Protein AF-A0A529XMV8-F1 (afdb_monomer)

Solvent-accessible surface area (backbone atoms only — not comparable to full-atom values): 5350 Å² total; per-residue (Å²): 136,84,82,88,82,68,91,62,55,72,45,63,75,68,65,41,49,71,56,58,60,50,67,76,46,48,61,46,79,43,95,66,46,19,34,37,40,51,48,78,57,98,77,46,70,47,76,49,83,42,46,74,71,42,72,88,50,96,42,70,68,54,32,50,53,53,44,49,54,55,44,53,57,49,50,60,49,48,35,66,73,66,66,59,75,67,124

pLDDT: mean 90.95, std 8.35, range [50.66, 98.25]

Mean predicted aligned error: 5.17 Å

Foldseek 3Di:
DDDDDDPDDP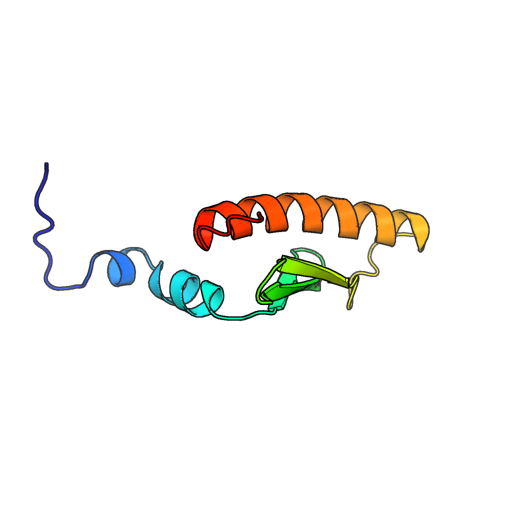CVVVVNVVVLVCLPAQWDAFPQGWIWGWDDDPQFIDIDTGLHPNPPDPDPVVSVVVSVVRVVVVVVVSCVSNVDDHD

Structure (mmCIF, N/CA/C/O backbone):
data_AF-A0A529XMV8-F1
#
_entry.id   AF-A0A529XMV8-F1
#
loop_
_atom_site.group_PDB
_atom_site.id
_atom_site.type_symbol
_atom_site.label_atom_id
_atom_site.label_alt_id
_atom_site.label_comp_id
_atom_site.label_asym_id
_atom_site.label_entity_id
_atom_site.label_seq_id
_atom_site.pdbx_PDB_ins_code
_atom_site.Cartn_x
_atom_site.Cartn_y
_atom_site.Cartn_z
_atom_site.occupancy
_atom_site.B_iso_or_equiv
_atom_site.auth_seq_id
_atom_site.auth_comp_id
_atom_site.auth_asym_id
_atom_site.auth_atom_id
_atom_site.pdbx_PDB_model_num
ATOM 1 N N . VAL A 1 1 ? -15.581 22.787 19.382 1.00 77.62 1 VAL A N 1
ATOM 2 C CA . VAL A 1 1 ? -15.981 21.829 18.323 1.00 77.62 1 VAL A CA 1
ATOM 3 C C . VAL A 1 1 ? -17.134 22.450 17.556 1.00 77.62 1 VAL A C 1
ATOM 5 O O . VAL A 1 1 ? -18.058 22.922 18.207 1.00 77.62 1 VAL A O 1
ATOM 8 N N . GLN A 1 2 ? -17.060 22.533 16.227 1.00 89.94 2 GLN A N 1
ATOM 9 C CA . GLN A 1 2 ? -18.157 23.050 15.403 1.00 89.94 2 GLN A CA 1
ATOM 10 C C . GLN A 1 2 ? -19.051 21.874 14.977 1.00 89.94 2 GLN A C 1
ATOM 12 O O . GLN A 1 2 ? -18.531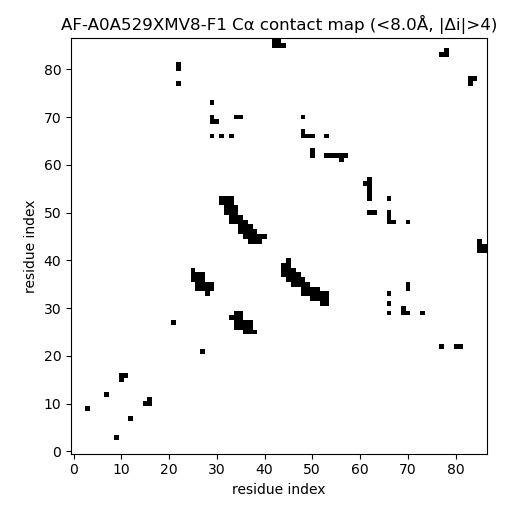 20.943 14.361 1.00 89.94 2 GLN A O 1
ATOM 17 N N . PRO A 1 3 ? -20.349 21.859 15.329 1.00 89.88 3 PRO A N 1
ATOM 18 C CA . PRO A 1 3 ? -21.238 20.769 14.947 1.00 89.88 3 PRO A CA 1
ATOM 19 C C . PRO A 1 3 ? -21.513 20.801 13.440 1.00 89.88 3 PRO A C 1
ATOM 21 O O . PRO A 1 3 ? -21.730 21.864 12.857 1.00 89.88 3 PRO A O 1
ATOM 24 N N . TYR A 1 4 ? -21.509 19.624 12.818 1.00 94.06 4 TYR A N 1
ATOM 25 C CA . TYR A 1 4 ? -21.921 19.457 11.430 1.00 94.06 4 TYR A CA 1
ATOM 26 C C . TYR A 1 4 ? -23.452 19.482 11.347 1.00 94.06 4 TYR A C 1
ATOM 28 O O . TYR A 1 4 ? -24.110 18.701 12.030 1.00 94.06 4 TYR A O 1
ATOM 36 N N . GLY A 1 5 ? -24.009 20.410 10.566 1.00 93.75 5 GLY A N 1
ATOM 37 C CA . GLY A 1 5 ? -25.447 20.707 10.559 1.00 93.75 5 GLY A CA 1
ATOM 38 C C . GLY A 1 5 ? -26.184 20.365 9.266 1.00 93.75 5 GLY A C 1
ATOM 39 O O . GLY A 1 5 ? -27.387 20.605 9.192 1.00 93.75 5 GLY A O 1
ATOM 40 N N . ASP A 1 6 ? -25.500 19.845 8.244 1.00 94.25 6 ASP A N 1
ATOM 41 C CA . ASP A 1 6 ? -26.182 19.481 7.003 1.00 94.25 6 ASP A CA 1
ATOM 42 C C . ASP A 1 6 ? -26.871 18.123 7.118 1.00 94.25 6 ASP A C 1
ATOM 44 O O . ASP A 1 6 ? -26.473 17.245 7.883 1.00 94.25 6 ASP A O 1
ATOM 48 N N . THR A 1 7 ? -27.872 17.926 6.265 1.00 95.50 7 THR A N 1
ATOM 49 C CA . THR A 1 7 ? -28.592 16.656 6.134 1.00 95.50 7 THR A CA 1
ATOM 50 C C . THR A 1 7 ? -27.787 15.578 5.408 1.00 95.50 7 THR A C 1
ATOM 52 O O . THR A 1 7 ? -28.000 14.392 5.639 1.00 95.50 7 THR A O 1
ATOM 55 N N . THR A 1 8 ? -26.873 15.969 4.516 1.00 95.00 8 THR A N 1
ATOM 56 C CA . THR A 1 8 ? -25.996 15.035 3.794 1.00 95.00 8 THR A CA 1
ATOM 57 C C . THR A 1 8 ? -24.832 14.648 4.697 1.00 95.00 8 THR A C 1
ATOM 59 O O . THR A 1 8 ? -24.201 15.556 5.208 1.00 95.00 8 THR A O 1
ATOM 62 N N . PRO A 1 9 ? -24.480 13.367 4.887 1.00 94.44 9 PRO A N 1
ATOM 63 C CA . PRO A 1 9 ? -23.344 12.992 5.728 1.00 94.44 9 PRO A CA 1
ATOM 64 C C . PRO A 1 9 ? -22.027 13.656 5.297 1.00 94.44 9 PRO A C 1
ATOM 66 O O . PRO A 1 9 ? -21.733 13.776 4.107 1.00 94.44 9 PRO A O 1
ATOM 69 N N . ILE A 1 10 ? -21.190 14.039 6.266 1.00 94.06 10 ILE A N 1
ATOM 70 C CA . ILE A 1 10 ? -19.964 14.811 6.007 1.00 94.06 10 ILE A CA 1
ATOM 71 C C . ILE A 1 10 ? -18.998 14.112 5.033 1.00 94.06 10 ILE A C 1
ATOM 73 O O . ILE A 1 10 ? -18.392 14.774 4.195 1.00 94.06 10 ILE A O 1
ATOM 77 N N . PHE A 1 11 ? -18.866 12.783 5.077 1.00 93.75 11 PHE A N 1
ATOM 78 C CA . PHE A 1 11 ? -17.993 12.049 4.150 1.00 93.75 11 PHE A CA 1
ATOM 79 C C . PHE A 1 11 ? -18.571 11.933 2.742 1.00 93.75 11 PHE A C 1
ATOM 81 O O . PHE A 1 11 ? -17.810 12.048 1.781 1.00 93.75 11 PHE A O 1
ATOM 88 N N . VAL A 1 12 ? -19.896 11.802 2.616 1.00 93.31 12 VAL A N 1
ATOM 89 C CA . VAL A 1 12 ? -20.605 11.869 1.328 1.00 93.31 12 VAL A CA 1
ATOM 90 C C . VAL A 1 12 ? -20.353 13.236 0.694 1.00 93.31 12 VAL A C 1
ATOM 92 O O . VAL A 1 12 ? -19.889 13.325 -0.441 1.00 93.31 12 VAL A O 1
ATOM 95 N N . ARG A 1 13 ? -20.574 14.317 1.459 1.00 93.31 13 ARG A N 1
ATOM 96 C CA . ARG A 1 13 ? -20.387 15.700 0.994 1.00 93.31 13 ARG A CA 1
ATOM 97 C C . ARG A 1 13 ? -18.960 15.969 0.507 1.00 93.31 13 ARG A C 1
ATOM 99 O O . ARG A 1 13 ? -18.780 16.721 -0.445 1.00 93.31 13 ARG A O 1
ATOM 106 N N . ASN A 1 14 ? -17.959 15.369 1.150 1.00 94.19 14 ASN A N 1
ATOM 107 C CA . ASN A 1 14 ? -16.549 15.536 0.788 1.00 94.19 14 ASN A CA 1
ATOM 108 C C . ASN A 1 14 ? -16.037 14.495 -0.229 1.00 94.19 14 ASN A C 1
ATOM 110 O O . ASN A 1 14 ? -14.853 14.505 -0.554 1.00 94.19 14 ASN A O 1
ATOM 114 N N . GLY A 1 15 ? -16.885 13.583 -0.723 1.00 92.00 15 GLY A N 1
ATOM 115 C CA . GLY A 1 15 ? -16.472 12.535 -1.666 1.00 92.00 15 GLY A CA 1
ATOM 116 C C . GLY A 1 15 ? -15.473 11.522 -1.085 1.00 92.00 15 GLY A C 1
ATOM 117 O O . GLY A 1 15 ? -14.715 10.901 -1.829 1.00 92.00 15 GLY A O 1
ATOM 118 N N . ILE A 1 16 ? -15.446 11.370 0.242 1.00 93.06 16 ILE A N 1
ATOM 119 C CA . ILE A 1 16 ? -14.500 10.508 0.969 1.00 93.06 16 ILE A CA 1
ATOM 120 C C . ILE A 1 16 ? -15.006 9.062 1.043 1.00 93.06 16 ILE A C 1
ATOM 122 O O . ILE A 1 16 ? -14.207 8.139 1.152 1.00 93.06 16 ILE A O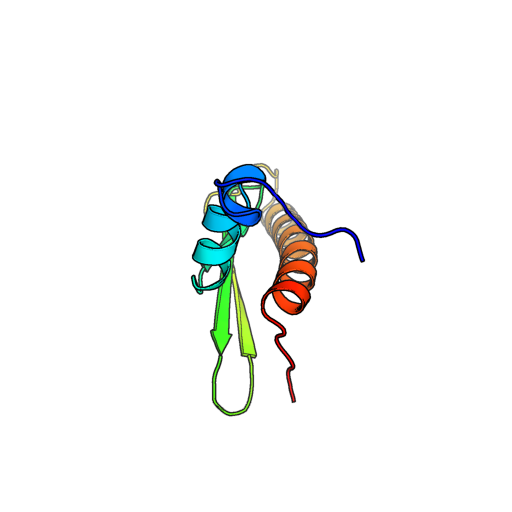 1
ATOM 126 N N . GLU A 1 17 ? -16.313 8.838 0.927 1.00 90.06 17 GLU A N 1
ATOM 127 C CA . GLU A 1 17 ? -16.931 7.517 1.108 1.00 90.06 17 GLU A CA 1
ATOM 128 C C . GLU A 1 17 ? -16.353 6.452 0.166 1.00 90.06 17 GLU A C 1
ATOM 130 O O . GLU A 1 17 ? -15.884 5.411 0.614 1.00 90.06 17 GLU A O 1
ATOM 135 N N . ALA A 1 18 ? -16.194 6.782 -1.119 1.00 87.38 18 ALA A N 1
ATOM 136 C CA . ALA A 1 18 ? -15.549 5.888 -2.079 1.00 87.38 18 ALA A CA 1
ATOM 137 C C . ALA A 1 18 ? -14.070 5.596 -1.750 1.00 87.38 18 ALA A C 1
ATOM 139 O O . ALA A 1 18 ? -13.526 4.585 -2.194 1.00 87.38 18 ALA A O 1
ATOM 140 N N . GLN A 1 19 ? -13.382 6.481 -1.021 1.00 85.31 19 GLN A N 1
ATOM 141 C CA . GLN A 1 19 ? -12.019 6.221 -0.551 1.00 85.31 19 GLN A CA 1
ATOM 142 C C . GLN A 1 19 ? -12.020 5.274 0.652 1.00 85.31 19 GLN A C 1
ATOM 144 O O . GLN A 1 19 ? -11.155 4.403 0.711 1.00 85.31 19 GLN A O 1
ATOM 149 N N . LEU A 1 20 ? -12.997 5.405 1.557 1.00 87.12 20 LEU A N 1
ATOM 150 C CA . LEU A 1 20 ? -13.184 4.496 2.692 1.00 87.12 20 LEU A CA 1
ATOM 151 C C . LEU A 1 20 ? -13.497 3.075 2.212 1.00 87.12 20 LEU A C 1
ATOM 153 O O . LEU A 1 20 ? -12.861 2.131 2.668 1.00 87.12 20 LEU A O 1
ATOM 157 N N . ASP A 1 21 ? -14.370 2.920 1.216 1.00 87.62 21 ASP A N 1
ATOM 158 C CA . ASP A 1 21 ? -14.677 1.604 0.639 1.00 87.62 21 ASP A CA 1
ATOM 159 C C . ASP A 1 21 ? -13.432 0.935 0.039 1.00 87.62 21 ASP A C 1
ATOM 161 O O . ASP A 1 21 ? -13.190 -0.261 0.212 1.00 87.62 21 ASP A O 1
ATOM 165 N N . ARG A 1 22 ? -12.579 1.718 -0.635 1.00 87.06 22 ARG A N 1
ATOM 166 C CA . ARG A 1 22 ? -11.313 1.219 -1.195 1.00 87.06 22 ARG A CA 1
ATOM 167 C C . ARG A 1 22 ? -10.307 0.811 -0.124 1.00 87.06 22 ARG A C 1
ATOM 169 O O . ARG A 1 22 ? -9.459 -0.031 -0.406 1.00 87.06 22 ARG A O 1
ATOM 176 N N . MET A 1 23 ? -10.376 1.366 1.087 1.00 86.25 23 MET A N 1
ATOM 177 C CA . MET A 1 23 ? -9.489 0.956 2.182 1.00 86.25 23 MET A CA 1
ATOM 178 C C . MET A 1 23 ? -9.734 -0.487 2.628 1.00 86.25 23 MET A C 1
ATOM 180 O O . MET A 1 23 ? -8.842 -1.091 3.214 1.00 86.25 23 MET A O 1
ATOM 184 N N . LEU A 1 24 ? -10.899 -1.059 2.322 1.00 84.31 24 LEU A N 1
ATOM 185 C CA . LEU A 1 24 ? -11.207 -2.460 2.612 1.00 84.31 24 LEU A CA 1
ATOM 186 C C . LEU A 1 24 ? -10.653 -3.419 1.550 1.00 84.31 24 LEU A C 1
ATOM 188 O O . LEU A 1 24 ? -10.596 -4.626 1.774 1.00 84.31 24 LEU A O 1
ATOM 192 N N . GLN A 1 25 ? -10.230 -2.907 0.391 1.00 93.81 25 GLN A N 1
ATOM 193 C CA . GLN A 1 25 ? -9.694 -3.740 -0.680 1.00 93.81 25 GLN A CA 1
ATOM 194 C C . GLN A 1 25 ? -8.227 -4.092 -0.399 1.00 93.81 25 GLN A C 1
ATOM 196 O O . GLN A 1 25 ? -7.443 -3.204 -0.059 1.00 93.81 25 GLN A O 1
ATOM 201 N N . PRO A 1 26 ? -7.809 -5.359 -0.551 1.00 94.75 26 PRO A N 1
ATOM 202 C CA . PRO A 1 26 ? -6.410 -5.744 -0.353 1.00 94.75 26 PRO A CA 1
ATOM 203 C C . PRO A 1 26 ? -5.499 -5.173 -1.448 1.00 94.75 26 PRO A C 1
ATOM 205 O O . PRO A 1 26 ? -4.343 -4.859 -1.187 1.00 94.75 26 PRO A O 1
ATOM 208 N N . GLN A 1 27 ? -6.020 -4.992 -2.665 1.00 96.75 27 GLN A N 1
ATOM 209 C CA . GLN A 1 27 ? -5.279 -4.422 -3.785 1.00 96.75 27 GLN A CA 1
ATOM 210 C C . GLN A 1 27 ? -5.406 -2.895 -3.824 1.00 96.75 27 GLN A C 1
ATOM 212 O O . GLN A 1 27 ? -6.505 -2.347 -3.752 1.00 96.75 27 GLN A O 1
ATOM 217 N N . VAL A 1 28 ? -4.283 -2.212 -4.037 1.00 95.94 28 VAL A N 1
ATOM 218 C CA . VAL A 1 28 ? -4.218 -0.759 -4.225 1.00 95.94 28 VAL A CA 1
ATOM 219 C C . VAL A 1 28 ? -3.453 -0.454 -5.507 1.00 95.94 28 VAL A C 1
ATOM 221 O O . VAL A 1 28 ? -2.327 -0.905 -5.689 1.00 95.94 28 VAL A O 1
ATOM 224 N N . THR A 1 29 ? -4.069 0.303 -6.414 1.00 95.56 29 THR A N 1
ATOM 225 C CA . THR A 1 29 ? -3.461 0.660 -7.708 1.00 95.56 29 THR A CA 1
ATOM 226 C C . THR A 1 29 ? -2.523 1.857 -7.553 1.00 95.56 29 THR A C 1
ATOM 228 O O . THR A 1 29 ? -2.888 2.844 -6.915 1.00 95.56 29 THR A O 1
ATOM 231 N N . LEU A 1 30 ? -1.339 1.779 -8.161 1.00 95.38 30 LEU A N 1
ATOM 232 C CA . LEU A 1 30 ? -0.339 2.847 -8.208 1.00 95.38 30 LEU A CA 1
ATOM 233 C C . LEU A 1 30 ? -0.576 3.774 -9.408 1.00 95.38 30 LEU A C 1
ATOM 235 O O . LEU A 1 30 ? -1.230 3.401 -10.387 1.00 95.38 30 LEU A O 1
ATOM 239 N N . LYS A 1 31 ? -0.018 4.989 -9.355 1.00 92.56 31 LYS A N 1
ATOM 240 C CA . LYS A 1 31 ? -0.237 6.042 -10.366 1.00 92.56 31 LYS A CA 1
ATOM 241 C C . LYS A 1 31 ? 0.189 5.585 -11.765 1.00 92.56 31 LYS A C 1
ATOM 243 O O . LYS A 1 31 ? -0.476 5.918 -12.746 1.00 92.56 31 LYS A O 1
ATOM 248 N N . SER A 1 32 ? 1.256 4.793 -11.855 1.00 92.88 32 SER A N 1
ATOM 249 C CA . SER A 1 32 ? 1.786 4.306 -13.132 1.00 92.88 32 SER A CA 1
ATOM 250 C C . SER A 1 32 ? 1.139 3.016 -13.653 1.00 92.88 32 SER A C 1
ATOM 252 O O . SER A 1 32 ? 1.515 2.533 -14.718 1.00 92.88 32 SER A O 1
ATOM 254 N N . GLY A 1 33 ? 0.129 2.474 -12.963 1.00 93.94 33 GLY A N 1
ATOM 255 C CA . GLY A 1 33 ? -0.592 1.265 -13.386 1.00 93.94 33 GLY A CA 1
ATOM 256 C C . GLY A 1 33 ? -0.015 -0.052 -12.853 1.00 93.94 33 GLY A C 1
ATOM 257 O O . GLY A 1 33 ? -0.499 -1.124 -13.228 1.00 93.94 33 GLY A O 1
ATOM 258 N N . GLY A 1 34 ? 0.987 0.025 -11.973 1.00 95.94 34 GLY A N 1
ATOM 259 C CA . GLY A 1 34 ? 1.316 -1.051 -11.038 1.00 95.94 34 GLY A CA 1
ATOM 260 C C . GLY A 1 34 ? 0.298 -1.137 -9.899 1.00 95.94 34 GLY A C 1
ATOM 261 O O . GLY A 1 34 ? -0.667 -0.371 -9.845 1.00 95.94 34 GLY A O 1
ATOM 262 N N . TYR A 1 35 ? 0.496 -2.065 -8.973 1.00 97.50 35 TYR A N 1
ATOM 263 C CA . TYR A 1 35 ? -0.351 -2.209 -7.791 1.00 97.50 35 TYR A CA 1
ATOM 264 C C . TYR A 1 35 ? 0.401 -2.884 -6.645 1.00 97.50 35 TYR A C 1
ATOM 266 O O . TYR A 1 35 ? 1.339 -3.651 -6.866 1.00 97.50 35 TYR A O 1
ATOM 274 N N . ILE A 1 36 ? -0.045 -2.616 -5.421 1.00 97.75 36 ILE A N 1
ATOM 275 C CA . ILE A 1 36 ? 0.364 -3.356 -4.228 1.00 97.75 36 ILE A CA 1
ATOM 276 C C . ILE A 1 36 ? -0.782 -4.239 -3.736 1.00 97.75 36 ILE A C 1
ATOM 278 O O . ILE A 1 36 ? -1.952 -3.874 -3.885 1.00 97.75 36 ILE A O 1
ATOM 282 N N . ILE A 1 37 ? -0.456 -5.387 -3.146 1.00 97.75 37 ILE A N 1
ATOM 283 C CA . ILE A 1 37 ? -1.411 -6.254 -2.445 1.00 97.75 37 ILE A CA 1
ATOM 284 C C . ILE A 1 37 ? -1.022 -6.295 -0.972 1.00 97.75 37 ILE A C 1
ATOM 286 O O . ILE A 1 37 ? 0.097 -6.673 -0.642 1.00 97.75 37 ILE A O 1
ATOM 290 N N . ILE A 1 38 ? -1.952 -5.919 -0.097 1.00 95.69 38 ILE A N 1
ATOM 291 C CA . ILE A 1 38 ? -1.781 -5.903 1.355 1.00 95.69 38 ILE A CA 1
ATOM 292 C C . ILE A 1 38 ? -2.589 -7.058 1.948 1.00 95.69 38 ILE A C 1
ATOM 294 O O . ILE A 1 38 ? -3.819 -7.032 1.912 1.00 95.69 38 ILE A O 1
ATOM 298 N N . ASN A 1 39 ? -1.902 -8.047 2.522 1.00 94.56 39 ASN A N 1
ATOM 299 C CA . ASN A 1 39 ? -2.531 -9.189 3.184 1.00 94.56 39 ASN A CA 1
ATOM 300 C C . ASN A 1 39 ? -2.092 -9.266 4.647 1.00 94.56 39 ASN A C 1
ATOM 302 O O . ASN A 1 39 ? -0.902 -9.411 4.943 1.00 94.56 39 ASN A O 1
ATOM 306 N N . GLN A 1 40 ? -3.064 -9.205 5.552 1.00 91.31 40 GLN A N 1
ATOM 307 C CA . GLN A 1 40 ? -2.853 -9.354 6.987 1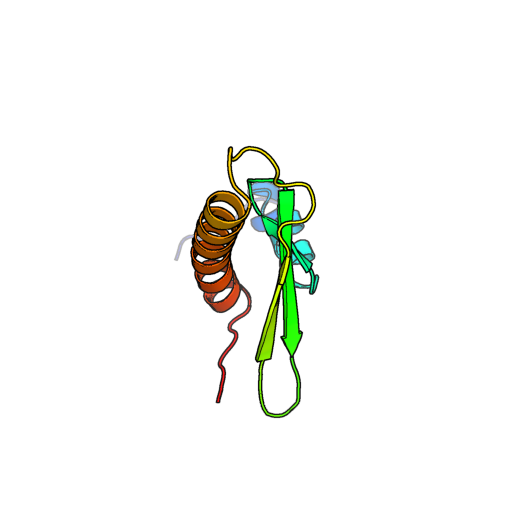.00 91.31 40 GLN A CA 1
ATOM 308 C C . GLN A 1 40 ? -2.965 -10.825 7.394 1.00 91.31 40 GLN A C 1
ATOM 310 O O . GLN A 1 40 ? -3.873 -11.538 6.971 1.00 91.31 40 GLN A O 1
ATOM 315 N N . THR A 1 41 ? -2.034 -11.264 8.231 1.00 90.25 41 THR A N 1
ATOM 316 C CA . THR A 1 41 ? -2.057 -12.560 8.917 1.00 90.25 41 THR A CA 1
ATOM 317 C C . THR A 1 41 ? -2.100 -12.326 10.430 1.00 90.25 41 THR A C 1
ATOM 319 O O . THR A 1 41 ? -2.154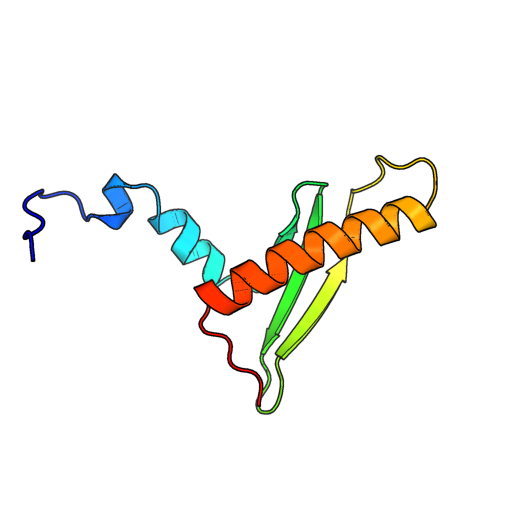 -11.182 10.877 1.00 90.25 41 THR A O 1
ATOM 322 N N . GLU A 1 42 ? -2.055 -13.394 11.227 1.00 91.94 42 GLU A N 1
ATOM 323 C CA . GLU A 1 42 ? -2.067 -13.294 12.693 1.00 91.94 42 GLU A CA 1
ATOM 324 C C . GLU A 1 42 ? -0.854 -12.536 13.257 1.00 91.94 42 GLU A C 1
ATOM 326 O O . GLU A 1 42 ? -0.994 -11.780 14.213 1.00 91.94 42 GLU A O 1
ATOM 331 N N . ALA A 1 43 ? 0.327 -12.711 12.656 1.00 90.56 43 ALA A N 1
ATOM 332 C CA . ALA A 1 43 ? 1.588 -12.222 13.219 1.00 90.56 43 ALA A CA 1
ATOM 333 C C . ALA A 1 43 ? 2.279 -11.142 12.374 1.00 90.56 43 ALA A C 1
ATOM 335 O O . ALA A 1 43 ? 3.244 -10.528 12.820 1.00 90.56 43 ALA A O 1
ATOM 336 N N . LEU A 1 44 ? 1.838 -10.932 11.134 1.00 93.38 44 LEU A N 1
ATOM 337 C CA . LEU A 1 44 ? 2.461 -9.970 10.229 1.00 93.38 44 LEU A CA 1
ATOM 338 C C . LEU 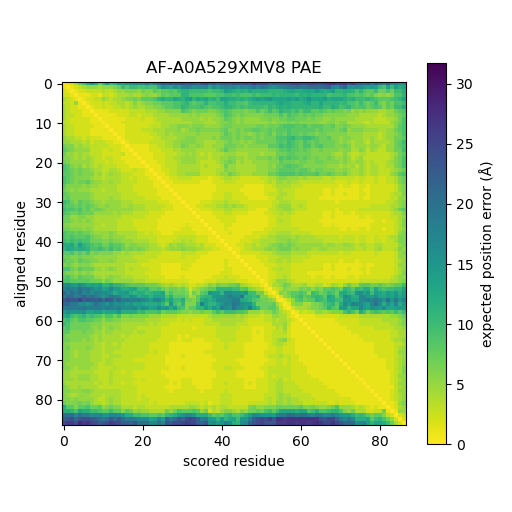A 1 44 ? 1.495 -9.474 9.160 1.00 93.38 44 LEU A C 1
ATOM 340 O O . LEU A 1 44 ? 0.505 -10.133 8.826 1.00 93.38 44 LEU A O 1
ATOM 344 N N . VAL A 1 45 ? 1.845 -8.333 8.574 1.00 93.69 45 VAL A N 1
ATOM 345 C CA . VAL A 1 45 ? 1.240 -7.812 7.348 1.00 93.69 45 VAL A CA 1
ATOM 346 C C . VAL A 1 45 ? 2.245 -7.991 6.217 1.00 93.69 45 VAL A C 1
ATOM 348 O O . VAL A 1 45 ? 3.375 -7.515 6.300 1.00 93.69 45 VAL A O 1
ATOM 351 N N . SER A 1 46 ? 1.834 -8.684 5.159 1.00 95.25 46 SER A N 1
ATOM 352 C CA . SER A 1 46 ? 2.623 -8.844 3.937 1.00 95.25 46 SER A CA 1
ATOM 353 C C . SER A 1 46 ? 2.184 -7.830 2.884 1.00 95.25 46 SER A C 1
ATOM 355 O O . SER A 1 46 ? 0.987 -7.564 2.734 1.00 95.25 46 SER A O 1
ATOM 357 N N . ILE A 1 47 ? 3.157 -7.262 2.172 1.00 97.06 47 ILE A N 1
ATOM 358 C CA . ILE A 1 47 ? 2.928 -6.332 1.067 1.00 97.06 47 ILE A CA 1
ATOM 359 C C . ILE A 1 47 ? 3.691 -6.843 -0.152 1.00 97.06 47 ILE A C 1
ATOM 361 O O . ILE A 1 47 ? 4.916 -6.940 -0.116 1.00 97.06 47 ILE A O 1
ATOM 365 N N . ASP A 1 48 ? 2.958 -7.150 -1.216 1.00 98.19 48 ASP A N 1
ATOM 366 C CA . ASP A 1 48 ? 3.508 -7.531 -2.518 1.00 98.19 48 ASP A CA 1
ATOM 367 C C . ASP A 1 48 ? 3.420 -6.357 -3.503 1.00 98.19 48 ASP A C 1
ATOM 369 O O . ASP A 1 48 ? 2.421 -5.634 -3.504 1.00 98.19 48 ASP A O 1
ATOM 373 N N . VAL A 1 49 ? 4.446 -6.161 -4.337 1.00 98.12 49 VAL A N 1
ATOM 374 C CA . VAL A 1 49 ? 4.573 -5.027 -5.269 1.00 98.12 49 VAL A CA 1
ATOM 375 C C . VAL A 1 49 ? 4.658 -5.543 -6.701 1.00 98.12 49 VAL A C 1
ATOM 377 O O . VAL A 1 49 ? 5.571 -6.280 -7.058 1.00 98.12 49 VAL A O 1
ATOM 380 N N . ASN A 1 50 ? 3.731 -5.097 -7.548 1.00 97.31 50 ASN A N 1
ATOM 381 C CA . ASN A 1 50 ? 3.623 -5.526 -8.937 1.00 97.31 50 ASN A CA 1
ATOM 382 C C . ASN A 1 50 ? 3.698 -4.318 -9.880 1.00 97.31 50 ASN A C 1
ATOM 384 O O . ASN A 1 50 ? 2.937 -3.360 -9.737 1.00 97.31 50 ASN A O 1
ATOM 388 N N . SER A 1 51 ? 4.559 -4.375 -10.901 1.00 94.38 51 SER A N 1
ATOM 389 C CA . SER A 1 51 ? 4.654 -3.320 -11.928 1.00 94.38 51 SER A CA 1
ATOM 390 C C . SER A 1 51 ? 3.441 -3.282 -12.862 1.00 94.38 51 SER A C 1
ATOM 392 O O . SER A 1 51 ? 3.159 -2.243 -13.455 1.00 94.38 51 SER A O 1
ATOM 394 N N . GLY A 1 52 ? 2.663 -4.366 -12.953 1.00 91.19 52 GLY A N 1
ATOM 395 C CA . GLY A 1 52 ? 1.413 -4.405 -13.713 1.00 91.19 52 GLY A CA 1
ATOM 396 C C . GLY A 1 52 ? 1.612 -3.991 -15.173 1.00 91.19 52 GLY A C 1
ATOM 397 O O . GLY A 1 52 ? 2.355 -4.632 -15.909 1.00 91.19 52 GLY A O 1
ATOM 398 N N . ARG A 1 53 ? 0.934 -2.914 -15.596 1.00 83.44 53 ARG A N 1
ATOM 399 C CA . ARG A 1 53 ? 1.087 -2.325 -16.946 1.00 83.44 53 ARG A CA 1
ATOM 400 C C . ARG A 1 53 ?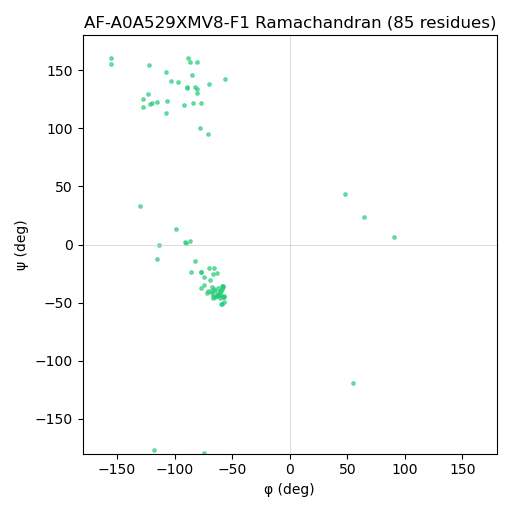 2.014 -1.103 -16.976 1.00 83.44 53 ARG A C 1
ATOM 402 O O . ARG A 1 53 ? 2.007 -0.362 -17.956 1.00 83.44 53 ARG A O 1
ATOM 409 N N . SER A 1 54 ? 2.777 -0.864 -15.911 1.00 76.00 54 SER A N 1
ATOM 410 C CA . SER A 1 54 ? 3.783 0.194 -15.858 1.00 76.00 54 SER A CA 1
ATOM 411 C C . SER A 1 54 ? 4.952 -0.188 -16.766 1.00 76.00 54 SER A C 1
ATOM 413 O O . SER A 1 54 ? 5.818 -0.963 -16.381 1.00 76.00 54 SER A O 1
ATOM 415 N N . THR A 1 55 ? 4.945 0.300 -18.005 1.00 68.75 55 THR A N 1
ATOM 416 C CA . THR A 1 55 ? 6.017 0.068 -18.992 1.00 68.75 55 THR A CA 1
ATOM 417 C C . THR A 1 55 ? 6.479 1.382 -19.620 1.00 68.75 55 THR A C 1
ATOM 419 O O . THR A 1 55 ? 6.758 1.443 -20.816 1.00 68.75 55 THR A O 1
ATOM 422 N N . LYS A 1 56 ? 6.451 2.472 -18.845 1.00 70.75 56 LYS A N 1
ATOM 423 C CA . LYS A 1 56 ? 6.819 3.806 -19.339 1.00 70.75 56 LYS A CA 1
ATOM 424 C C . LYS A 1 56 ? 8.329 4.002 -19.457 1.00 70.75 56 LYS A C 1
ATOM 426 O O . LYS A 1 56 ? 8.751 4.834 -20.253 1.00 70.75 56 LYS A O 1
ATOM 431 N N . GLU A 1 57 ? 9.106 3.234 -18.700 1.00 79.19 57 GLU A N 1
ATOM 432 C CA . GLU A 1 57 ? 10.554 3.400 -18.629 1.00 79.19 57 GLU A CA 1
ATOM 433 C C . GLU A 1 57 ? 11.286 2.632 -19.727 1.00 79.19 57 GLU A C 1
ATOM 435 O O . GLU A 1 57 ? 10.779 1.659 -20.294 1.00 79.19 57 GLU A O 1
ATOM 440 N N . HIS A 1 58 ? 12.503 3.079 -20.033 1.00 79.25 58 HIS A N 1
ATOM 441 C CA . HIS A 1 58 ? 13.313 2.503 -21.105 1.00 79.25 58 HIS A CA 1
ATOM 442 C C . HIS A 1 58 ? 13.965 1.173 -20.707 1.00 79.25 58 HIS A C 1
ATOM 444 O O . HIS A 1 58 ? 14.258 0.359 -21.583 1.00 79.25 58 HIS A O 1
ATOM 450 N N . SER A 1 59 ? 14.149 0.934 -19.402 1.00 90.38 59 SER A N 1
ATOM 451 C CA . SER A 1 59 ? 14.657 -0.325 -18.848 1.00 90.38 59 SER A CA 1
ATOM 452 C C . SER A 1 59 ? 13.694 -0.970 -17.838 1.00 90.38 59 SER A C 1
ATOM 454 O O . SER A 1 59 ? 12.916 -0.303 -17.149 1.00 90.38 59 SER A O 1
ATOM 456 N N . ILE A 1 60 ? 13.808 -2.295 -17.700 1.00 90.31 60 ILE A N 1
ATOM 457 C CA . ILE A 1 60 ? 13.192 -3.079 -16.624 1.00 90.31 60 ILE A CA 1
ATOM 458 C C . ILE A 1 60 ? 13.693 -2.602 -15.254 1.00 90.31 60 ILE A C 1
ATOM 460 O O . ILE A 1 60 ? 12.888 -2.493 -14.330 1.00 90.31 60 ILE A O 1
ATOM 464 N N . GLU A 1 61 ? 14.985 -2.282 -15.106 1.00 93.56 61 GLU A N 1
ATOM 465 C CA . GLU A 1 61 ? 15.520 -1.812 -13.818 1.00 93.56 61 GLU A CA 1
ATOM 466 C C . GLU A 1 61 ? 14.924 -0.461 -13.414 1.00 93.56 61 GLU A C 1
ATOM 468 O O . GLU A 1 61 ? 14.568 -0.257 -12.255 1.00 93.56 61 GLU A O 1
ATOM 473 N N . GLU A 1 62 ? 14.763 0.442 -14.379 1.00 93.19 62 GLU A N 1
ATOM 474 C CA . GLU A 1 62 ? 14.161 1.757 -14.165 1.00 93.19 62 GLU A CA 1
ATOM 475 C C . GLU A 1 62 ? 12.667 1.629 -13.833 1.00 93.19 62 GLU A C 1
ATOM 477 O O . GLU A 1 62 ? 12.192 2.227 -12.867 1.00 93.19 62 GLU A O 1
ATOM 482 N N . THR A 1 63 ? 11.951 0.739 -14.534 1.00 93.44 63 THR A N 1
ATOM 483 C CA . THR A 1 63 ? 10.555 0.393 -14.216 1.00 93.44 63 THR A CA 1
ATOM 484 C C . THR A 1 63 ? 10.425 -0.145 -12.791 1.00 93.44 63 THR A C 1
ATOM 486 O O . THR A 1 63 ? 9.514 0.251 -12.059 1.00 93.44 63 THR A O 1
ATOM 489 N N . ALA A 1 64 ? 11.320 -1.048 -12.381 1.00 94.50 64 ALA A N 1
ATOM 490 C CA . ALA A 1 64 ? 11.313 -1.629 -11.044 1.00 94.50 64 ALA A CA 1
ATOM 491 C C . ALA A 1 64 ? 11.596 -0.567 -9.974 1.00 94.50 64 ALA A C 1
ATOM 493 O O . ALA A 1 64 ? 10.870 -0.488 -8.983 1.00 94.50 64 ALA A O 1
ATOM 494 N N . LEU A 1 65 ? 12.602 0.287 -10.195 1.00 95.62 65 LEU A N 1
ATOM 495 C CA . LEU A 1 65 ? 12.928 1.391 -9.295 1.00 95.62 65 LEU A CA 1
ATOM 496 C C . LEU A 1 65 ? 11.738 2.344 -9.136 1.00 95.62 65 LEU A C 1
ATOM 498 O O . LEU A 1 65 ? 11.323 2.619 -8.011 1.00 95.62 65 LEU A O 1
ATOM 502 N N . HIS A 1 66 ? 11.154 2.800 -10.244 1.00 94.94 66 HIS A N 1
ATOM 503 C CA . HIS A 1 66 ? 10.025 3.725 -10.221 1.00 94.94 66 HIS A CA 1
ATOM 504 C C . HIS A 1 66 ? 8.792 3.108 -9.545 1.00 94.94 66 HIS A C 1
ATOM 506 O O . HIS A 1 66 ? 8.175 3.733 -8.682 1.00 94.94 66 HIS A O 1
ATOM 512 N N . THR A 1 67 ? 8.474 1.847 -9.866 1.00 96.50 67 THR A N 1
ATOM 513 C CA . THR A 1 67 ? 7.365 1.112 -9.232 1.00 96.50 67 THR A CA 1
ATOM 514 C C . THR A 1 67 ? 7.569 1.002 -7.721 1.00 96.50 67 THR A C 1
ATOM 516 O O . THR A 1 67 ? 6.631 1.237 -6.963 1.00 96.50 67 THR A O 1
ATOM 519 N N . ASN A 1 68 ? 8.789 0.699 -7.265 1.00 97.56 68 ASN A N 1
ATOM 520 C CA . ASN A 1 68 ? 9.095 0.584 -5.839 1.00 97.56 68 ASN A CA 1
ATOM 521 C C . ASN A 1 68 ? 9.009 1.929 -5.103 1.00 97.56 68 ASN A C 1
ATOM 523 O O . ASN A 1 68 ? 8.546 1.963 -3.964 1.00 97.56 68 ASN A O 1
ATOM 527 N N . LEU A 1 69 ? 9.409 3.036 -5.736 1.00 98.00 69 LEU A N 1
ATOM 528 C CA . LEU A 1 69 ? 9.272 4.374 -5.151 1.00 98.00 69 LEU A CA 1
ATOM 529 C C . LEU A 1 69 ? 7.798 4.783 -5.005 1.00 98.00 69 LEU A C 1
ATOM 531 O O . LEU A 1 69 ? 7.402 5.251 -3.937 1.00 98.00 69 LEU A O 1
ATOM 535 N N . GLU A 1 70 ? 6.971 4.547 -6.031 1.00 97.25 70 GLU A N 1
ATOM 536 C CA . GLU A 1 70 ? 5.519 4.764 -5.937 1.00 97.25 70 GLU A CA 1
ATOM 537 C C . GLU A 1 70 ? 4.883 3.870 -4.863 1.00 97.25 70 GLU A C 1
ATOM 539 O O . GLU A 1 70 ? 4.061 4.332 -4.068 1.00 97.25 70 GLU A O 1
ATOM 544 N N . ALA A 1 71 ? 5.280 2.595 -4.814 1.00 98.12 71 ALA A N 1
ATOM 545 C CA . ALA A 1 71 ? 4.792 1.650 -3.821 1.00 98.12 71 ALA A CA 1
ATOM 546 C C . ALA A 1 71 ? 5.148 2.091 -2.396 1.00 98.12 71 ALA A C 1
ATOM 548 O O . ALA A 1 71 ? 4.294 2.019 -1.519 1.00 98.12 71 ALA A O 1
ATOM 549 N N . ALA A 1 72 ? 6.361 2.596 -2.155 1.00 98.25 72 ALA A N 1
ATOM 550 C CA . ALA A 1 72 ? 6.779 3.070 -0.836 1.00 98.25 72 ALA A CA 1
ATOM 551 C C . ALA A 1 72 ? 5.929 4.256 -0.340 1.00 98.25 72 ALA A C 1
ATOM 553 O O . ALA A 1 72 ? 5.499 4.266 0.818 1.00 98.25 72 ALA A O 1
ATOM 554 N N . GLU A 1 73 ? 5.640 5.229 -1.214 1.00 98.12 73 GLU A N 1
ATOM 555 C CA . GLU A 1 73 ? 4.749 6.357 -0.900 1.00 98.12 73 GLU A CA 1
ATOM 556 C C . GLU A 1 73 ? 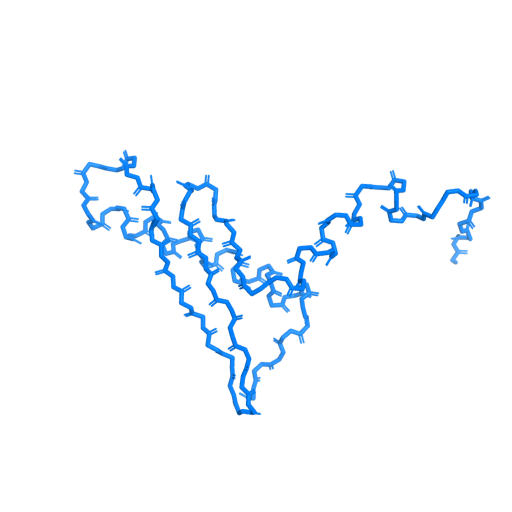3.339 5.856 -0.539 1.00 98.12 73 GLU A C 1
ATOM 558 O O . GLU A 1 73 ? 2.755 6.264 0.474 1.00 98.12 73 GLU A O 1
ATOM 563 N N . GLU A 1 74 ? 2.808 4.927 -1.338 1.00 96.69 74 GLU A N 1
ATOM 564 C CA . GLU A 1 74 ? 1.458 4.403 -1.159 1.00 96.69 74 GLU A CA 1
ATOM 565 C C . GLU A 1 74 ? 1.337 3.505 0.078 1.00 96.69 74 GLU A C 1
ATOM 567 O O . GLU A 1 74 ? 0.372 3.636 0.829 1.00 96.69 74 GLU A O 1
ATOM 572 N N . VAL A 1 75 ? 2.333 2.663 0.364 1.00 96.25 75 VAL A N 1
ATOM 573 C CA . VAL A 1 75 ? 2.394 1.864 1.597 1.00 96.25 75 VAL A CA 1
ATOM 574 C C . VAL A 1 75 ? 2.338 2.776 2.816 1.00 96.25 75 VAL A C 1
ATOM 576 O O . VAL A 1 75 ? 1.493 2.574 3.686 1.00 96.25 75 VAL A O 1
ATOM 579 N N . ALA A 1 76 ? 3.155 3.833 2.861 1.00 95.75 76 ALA A N 1
ATOM 580 C CA . ALA A 1 76 ? 3.141 4.771 3.981 1.00 95.75 76 ALA A CA 1
ATOM 581 C C . ALA A 1 76 ? 1.759 5.421 4.174 1.00 95.75 76 ALA A C 1
ATOM 583 O O . ALA A 1 76 ? 1.314 5.629 5.306 1.00 95.75 76 ALA A O 1
ATOM 584 N N . ARG A 1 77 ? 1.058 5.737 3.077 1.00 94.81 77 ARG A N 1
ATOM 585 C CA . ARG A 1 77 ? -0.313 6.262 3.113 1.00 94.81 77 ARG A CA 1
ATOM 586 C C . ARG A 1 77 ? -1.310 5.226 3.636 1.00 94.81 77 ARG A C 1
ATOM 588 O O . ARG A 1 77 ? -2.122 5.564 4.496 1.00 94.81 77 ARG A O 1
ATOM 595 N N . GLN A 1 78 ? -1.243 3.989 3.148 1.00 94.62 78 GLN A N 1
A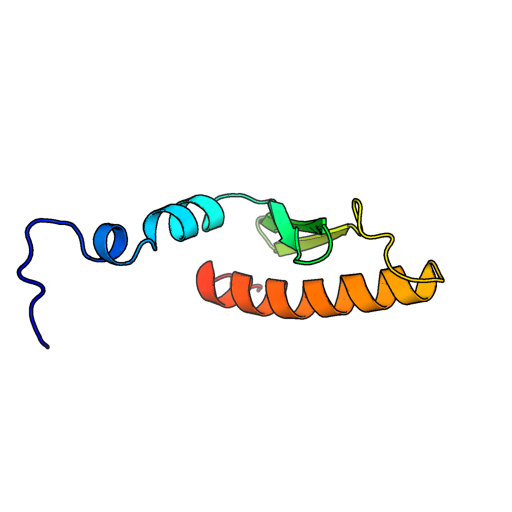TOM 596 C CA . GLN A 1 78 ? -2.148 2.904 3.535 1.00 94.62 78 GLN A CA 1
ATOM 597 C C . GLN A 1 78 ? -1.980 2.502 4.999 1.00 94.62 78 GLN A C 1
ATOM 599 O O . GLN A 1 78 ? -2.990 2.294 5.663 1.00 94.62 78 GLN A O 1
ATOM 604 N N . LEU A 1 79 ? -0.750 2.474 5.525 1.00 92.75 79 LEU A N 1
ATOM 605 C CA . LEU A 1 79 ? -0.498 2.202 6.944 1.00 92.75 79 LEU A CA 1
ATOM 606 C C . LEU A 1 79 ? -1.246 3.193 7.848 1.00 92.75 79 LEU A C 1
ATOM 608 O O . LEU A 1 79 ? -1.909 2.775 8.791 1.00 92.75 79 LEU A O 1
ATOM 612 N N . ARG A 1 80 ? -1.211 4.494 7.516 1.00 91.69 80 ARG A N 1
ATOM 613 C CA . ARG A 1 80 ? -1.934 5.534 8.272 1.00 91.69 80 ARG A CA 1
ATOM 614 C C . ARG A 1 80 ? -3.447 5.432 8.134 1.00 91.69 80 ARG A C 1
ATOM 616 O O . ARG A 1 80 ? -4.161 5.686 9.092 1.00 91.69 80 ARG A O 1
ATOM 623 N N . LEU A 1 81 ? -3.937 5.126 6.934 1.00 91.50 81 LEU A N 1
ATOM 624 C CA . LEU A 1 81 ? -5.376 5.065 6.686 1.00 91.50 81 LEU A CA 1
ATOM 625 C C . LEU A 1 81 ? -6.019 3.846 7.334 1.00 91.50 81 LEU A C 1
ATOM 627 O O . LEU A 1 81 ? -7.103 3.953 7.890 1.00 91.50 81 LEU A O 1
ATOM 631 N N . ARG A 1 82 ? -5.357 2.694 7.252 1.00 91.69 82 ARG A N 1
ATOM 632 C CA . ARG A 1 82 ? -5.876 1.419 7.754 1.00 91.69 82 ARG A CA 1
ATOM 633 C C . ARG A 1 82 ? -5.505 1.147 9.210 1.00 91.69 82 ARG A C 1
ATOM 635 O O . ARG A 1 82 ? -5.843 0.078 9.702 1.00 91.69 82 ARG A O 1
ATOM 642 N N . ASP A 1 83 ? -4.797 2.077 9.853 1.00 88.88 83 ASP A N 1
ATOM 643 C CA . ASP A 1 83 ? -4.238 1.910 11.198 1.00 88.88 83 ASP A CA 1
ATOM 644 C C . ASP A 1 83 ? -3.494 0.570 11.348 1.00 88.88 83 ASP A C 1
ATOM 646 O O . ASP A 1 83 ? -3.663 -0.184 12.305 1.00 88.88 83 ASP A O 1
ATOM 650 N N . LEU A 1 84 ? -2.704 0.223 10.325 1.00 83.38 84 LEU A N 1
ATOM 651 C CA . LEU A 1 84 ? -1.963 -1.034 10.306 1.00 83.38 84 LEU A CA 1
ATOM 652 C C . LEU A 1 84 ? -0.739 -0.892 11.202 1.00 83.38 84 LEU A C 1
ATOM 654 O O . LEU A 1 84 ? 0.292 -0.355 10.794 1.00 83.38 84 LEU A O 1
ATOM 658 N N . ALA A 1 85 ? -0.853 -1.419 12.414 1.00 70.06 85 ALA A N 1
ATOM 659 C CA . ALA A 1 85 ? 0.291 -1.734 13.247 1.00 70.06 85 ALA A CA 1
ATOM 660 C C . ALA A 1 85 ? 0.822 -3.119 12.850 1.00 70.06 85 ALA A C 1
ATOM 662 O O . ALA A 1 85 ? 0.094 -4.113 12.884 1.00 70.06 85 ALA A O 1
ATOM 663 N N . ALA A 1 86 ? 2.090 -3.184 12.454 1.00 59.91 86 ALA A N 1
ATOM 664 C CA . ALA A 1 86 ? 2.836 -4.433 12.502 1.00 59.91 86 ALA A CA 1
ATOM 665 C C . ALA A 1 86 ? 3.412 -4.594 13.919 1.00 59.91 86 ALA A C 1
ATOM 667 O O . ALA A 1 86 ? 3.723 -3.589 14.562 1.00 59.91 86 ALA A O 1
ATOM 668 N N . LEU A 1 87 ? 3.490 -5.844 14.384 1.00 50.66 87 LEU A N 1
ATOM 669 C CA . LEU A 1 87 ? 4.114 -6.251 15.649 1.00 50.66 87 LEU A CA 1
ATOM 670 C C . LEU A 1 87 ? 5.541 -5.707 15.808 1.00 50.66 87 LEU A C 1
ATOM 672 O O . LEU A 1 87 ? 6.302 -5.759 14.814 1.00 50.66 87 LEU A O 1
#

Radius of gyration: 16.68 Å; Cα contacts (8 Å, |Δi|>4): 90; chains: 1; bounding box: 44×36×39 Å

Sequence (87 aa):
VQPYGDTTPIFVRNGIEAQLDRMLQPQVTLKSGGYIIINQTEALVSIDVNSGRSTKEHSIEETALHTNLEAAEEVARQLRLRDLAAL

Nearest PDB structures (foldseek):
  2vmk-assembly1_B  TM=8.701E-01  e=5.760E-07  Escherichia coli
  5f6c-assembly1_B  TM=8.691E-01  e=1.593E-06  Escherichia coli K-12
  6g63-assembly1_G  TM=8.216E-01  e=1.088E-06  Escherichia coli K-12
  6g63-assembly1_A  TM=8.229E-01  e=2.332E-06  Escherichia coli K-12
  8b0j-assembly1_N  TM=7.829E-01  e=2.188E-06  Escherichia coli K-12

Secondary structure (DSSP, 8-state):
-PPP--SS-HHHHTT-HHHHHHHT-SEEE-TTS-EEEEEE-SS-EEEEEE-TT---SSSHHHHHHHHHHHHHHHHHHHHHHTT----